Protein AF-A0A969USH2-F1 (afdb_monomer_lite)

pLDDT: mean 85.26, std 11.64, range [51.53, 95.81]

Foldseek 3Di:
DPPVPDDDDDQADPVDPQHGVVLVVVLVVVVVPHPPVVSVVVSVVVVVVSVVVVD

Secondary structure (DSSP, 8-state):
--TTS-----SB-SSSTT-BHHHHHHHHHHHHHS-HHHHHHHHHHHHHHHHHHT-

Structure (mmCIF, N/CA/C/O backbone):
data_AF-A0A969USH2-F1
#
_entry.id   AF-A0A969USH2-F1
#
loop_
_atom_site.group_PDB
_atom_site.id
_atom_site.type_symbol
_atom_site.label_atom_id
_atom_site.label_alt_id
_atom_site.label_comp_id
_atom_site.label_asym_id
_atom_site.label_entity_id
_atom_site.label_seq_id
_atom_site.pdbx_PDB_ins_code
_atom_site.Cartn_x
_atom_site.Cartn_y
_atom_site.Cartn_z
_atom_site.occupancy
_atom_site.B_iso_or_equiv
_atom_site.auth_seq_id
_atom_site.auth_comp_id
_atom_site.auth_asym_id
_atom_site.auth_atom_id
_atom_site.pdbx_PDB_model_num
ATOM 1 N N . MET A 1 1 ? 8.931 -13.117 -14.958 1.00 51.53 1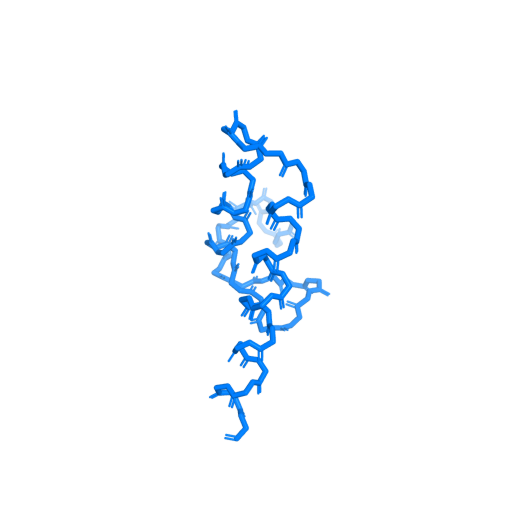 MET A N 1
ATOM 2 C CA . MET A 1 1 ? 9.516 -12.906 -16.295 1.00 51.53 1 MET A CA 1
ATOM 3 C C . MET A 1 1 ? 8.635 -13.681 -17.249 1.00 51.53 1 MET A C 1
ATOM 5 O O . MET A 1 1 ? 8.493 -14.884 -17.045 1.00 51.53 1 MET A O 1
ATOM 9 N N . GLN A 1 2 ? 7.935 -13.000 -18.155 1.00 59.88 2 GLN A N 1
ATOM 10 C CA . GLN A 1 2 ? 7.179 -13.7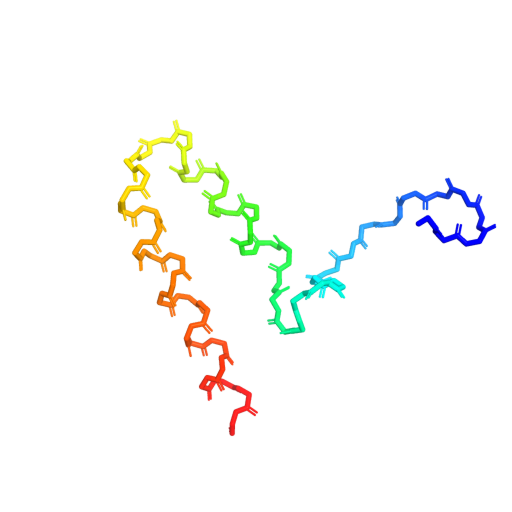12 -19.185 1.00 59.88 2 GLN A CA 1
ATOM 11 C C . GLN A 1 2 ? 8.162 -14.455 -20.103 1.00 59.88 2 GLN A C 1
ATOM 13 O O . GLN A 1 2 ? 9.373 -14.220 -20.051 1.00 59.88 2 GLN A O 1
ATOM 18 N N . ALA A 1 3 ? 7.660 -15.427 -20.866 1.00 62.59 3 ALA A N 1
ATOM 19 C CA . ALA A 1 3 ? 8.480 -16.395 -21.602 1.00 62.59 3 ALA A CA 1
ATOM 20 C C . ALA A 1 3 ? 9.430 -15.764 -22.645 1.00 62.59 3 ALA A C 1
ATOM 22 O O . ALA A 1 3 ? 10.365 -16.421 -23.095 1.00 62.59 3 ALA A O 1
ATOM 23 N N . ASP A 1 4 ? 9.205 -14.502 -23.003 1.00 71.62 4 ASP A N 1
ATOM 24 C CA . ASP A 1 4 ? 9.985 -13.690 -23.941 1.00 71.62 4 ASP A CA 1
ATOM 25 C C . ASP A 1 4 ? 11.116 -12.879 -23.283 1.00 71.62 4 ASP A C 1
ATOM 27 O O . ASP A 1 4 ? 11.955 -12.294 -23.966 1.00 71.62 4 ASP A O 1
ATOM 31 N N . GLY A 1 5 ? 11.175 -12.871 -21.953 1.00 72.88 5 GLY A N 1
ATOM 32 C CA . GLY A 1 5 ? 12.188 -12.163 -21.190 1.00 72.88 5 GLY A CA 1
ATOM 33 C C . GLY A 1 5 ? 11.949 -10.667 -21.007 1.00 72.88 5 GLY A C 1
ATOM 34 O O . GLY A 1 5 ? 12.823 -9.987 -20.463 1.00 72.88 5 GLY A O 1
ATOM 35 N N . THR A 1 6 ? 10.779 -10.156 -21.387 1.00 70.69 6 THR A N 1
ATOM 36 C CA . THR A 1 6 ? 10.406 -8.755 -21.175 1.00 70.69 6 THR A CA 1
ATOM 37 C C . THR A 1 6 ? 9.598 -8.552 -19.895 1.00 70.69 6 THR A C 1
ATOM 39 O O . THR A 1 6 ? 8.869 -9.428 -19.418 1.00 70.69 6 THR A O 1
ATOM 42 N N . TYR A 1 7 ? 9.782 -7.379 -19.287 1.00 69.00 7 TYR A N 1
ATOM 43 C CA . TYR A 1 7 ? 8.925 -6.897 -18.211 1.00 69.00 7 TYR A CA 1
ATOM 44 C C . TYR A 1 7 ? 7.757 -6.158 -18.849 1.00 69.00 7 TYR A C 1
ATOM 46 O O . TYR A 1 7 ? 7.922 -5.039 -19.328 1.00 69.00 7 TYR A O 1
ATOM 54 N N . GLU A 1 8 ? 6.594 -6.795 -18.873 1.00 72.00 8 GLU A N 1
ATOM 55 C CA . GLU A 1 8 ? 5.353 -6.096 -19.184 1.00 72.00 8 GLU A CA 1
ATOM 56 C C . GLU A 1 8 ? 4.809 -5.427 -17.926 1.00 72.00 8 GLU A C 1
ATOM 58 O O . GLU A 1 8 ? 4.875 -5.983 -16.823 1.00 72.00 8 GLU A O 1
ATOM 63 N N . GLN A 1 9 ? 4.282 -4.219 -18.103 1.00 77.06 9 GLN A N 1
ATOM 64 C CA . GLN A 1 9 ? 3.560 -3.528 -17.052 1.00 77.06 9 GLN A CA 1
ATOM 65 C C . GLN A 1 9 ? 2.259 -4.292 -16.789 1.00 77.06 9 GLN A C 1
ATOM 67 O O . GLN A 1 9 ? 1.522 -4.610 -17.719 1.00 77.06 9 GLN A O 1
ATOM 72 N N . VAL A 1 10 ? 2.004 -4.619 -15.527 1.00 85.19 10 VAL A N 1
ATOM 73 C CA . VAL A 1 10 ? 0.772 -5.288 -15.102 1.00 85.19 10 VAL A CA 1
ATOM 74 C C . VAL A 1 10 ? -0.124 -4.282 -14.396 1.00 85.19 10 VAL A C 1
ATOM 76 O O . VAL A 1 10 ? 0.360 -3.441 -13.641 1.00 85.19 10 VAL A O 1
ATOM 79 N N . GLU A 1 11 ? -1.426 -4.359 -14.653 1.00 89.94 11 GLU A N 1
ATOM 80 C CA . GLU A 1 11 ? -2.405 -3.456 -14.035 1.00 89.94 11 GLU A CA 1
ATOM 81 C C . GLU A 1 11 ? -2.734 -3.875 -12.595 1.00 89.94 11 GLU A C 1
ATOM 83 O O . GLU A 1 11 ? -3.001 -3.028 -11.742 1.00 89.94 11 GLU A O 1
ATOM 88 N N . GLU A 1 12 ? -2.629 -5.171 -12.298 1.00 91.25 12 GLU A N 1
ATOM 89 C CA . GLU A 1 12 ? -2.906 -5.755 -10.987 1.00 91.25 12 GLU A CA 1
ATOM 90 C C . GLU A 1 12 ? -1.736 -6.598 -10.472 1.00 91.25 12 GLU A C 1
ATOM 92 O O . GLU A 1 12 ? -0.934 -7.158 -11.226 1.00 91.25 12 GLU A O 1
ATOM 97 N N . SER A 1 13 ? -1.638 -6.694 -9.149 1.00 88.31 13 SER A N 1
ATOM 98 C CA . SER A 1 13 ? -0.620 -7.487 -8.481 1.00 88.31 13 SER A CA 1
ATOM 99 C C . SER A 1 13 ? -0.849 -8.980 -8.688 1.00 88.31 13 SER A C 1
ATOM 101 O O . SER A 1 13 ? -1.868 -9.548 -8.307 1.00 88.31 13 SER A O 1
ATOM 103 N N . ILE A 1 14 ? 0.182 -9.649 -9.198 1.00 87.31 14 ILE A N 1
ATOM 104 C CA . ILE A 1 14 ? 0.223 -11.113 -9.295 1.00 87.31 14 ILE A CA 1
ATOM 105 C C . ILE A 1 14 ? 0.351 -11.799 -7.925 1.00 87.31 14 ILE A C 1
ATOM 107 O O . ILE A 1 14 ? 0.088 -12.992 -7.808 1.00 87.31 14 ILE A O 1
ATOM 111 N N . ALA A 1 15 ? 0.807 -11.070 -6.901 1.00 86.75 15 ALA A N 1
ATOM 112 C CA . ALA A 1 15 ? 1.025 -11.601 -5.555 1.00 86.75 15 ALA A CA 1
ATOM 113 C C . ALA A 1 15 ? -0.167 -11.339 -4.623 1.00 86.75 15 ALA A C 1
ATOM 115 O O . ALA A 1 15 ? -0.389 -12.098 -3.682 1.00 86.75 15 ALA A O 1
ATOM 116 N N . LEU A 1 16 ? -0.915 -10.264 -4.876 1.00 85.25 16 LEU A N 1
ATOM 117 C CA . LEU A 1 16 ? -2.072 -9.840 -4.096 1.00 85.25 16 LEU A CA 1
ATOM 118 C C . LEU A 1 16 ? -3.239 -9.624 -5.054 1.00 85.25 16 LEU A C 1
ATOM 120 O O . LEU A 1 16 ? -3.346 -8.576 -5.687 1.00 85.25 16 LEU A O 1
ATOM 124 N N . LEU A 1 17 ? -4.087 -10.643 -5.167 1.00 85.56 17 LEU A N 1
ATOM 125 C CA . LEU A 1 17 ? -5.219 -10.634 -6.085 1.00 85.56 17 LEU A CA 1
ATOM 126 C C . LEU A 1 17 ? -6.119 -9.415 -5.826 1.00 85.56 17 LEU A C 1
ATOM 128 O O . LEU A 1 17 ? -6.460 -9.136 -4.678 1.00 85.56 17 LEU A O 1
ATOM 132 N N . GLY A 1 18 ? -6.495 -8.704 -6.889 1.00 87.06 18 GLY A N 1
ATOM 133 C CA . GLY A 1 18 ? -7.386 -7.548 -6.808 1.00 87.06 18 GLY A CA 1
ATOM 134 C C . GLY A 1 18 ? -6.729 -6.258 -6.315 1.00 87.06 18 GLY A C 1
ATOM 135 O O . GLY A 1 18 ? -7.433 -5.263 -6.171 1.00 87.06 18 GLY A O 1
ATOM 136 N N . LEU A 1 19 ? -5.410 -6.235 -6.073 1.00 92.19 19 LEU A N 1
ATOM 137 C CA . LEU A 1 19 ? -4.676 -5.003 -5.780 1.00 92.19 19 LEU A CA 1
ATOM 138 C C . LEU A 1 19 ? -4.184 -4.347 -7.084 1.00 92.19 19 LEU A C 1
ATOM 140 O O . LEU A 1 19 ? -3.282 -4.901 -7.720 1.00 92.19 19 LEU A O 1
ATOM 144 N N . PRO A 1 20 ? -4.665 -3.145 -7.449 1.00 94.50 20 PRO A N 1
ATOM 145 C CA . PRO A 1 20 ? -4.135 -2.402 -8.585 1.00 94.50 20 PRO A CA 1
ATOM 146 C C . PRO A 1 20 ? -2.698 -1.938 -8.327 1.00 94.50 20 PRO A C 1
ATOM 148 O O . PRO A 1 20 ? -2.398 -1.390 -7.262 1.00 94.50 20 PRO A O 1
ATOM 151 N N . ILE A 1 21 ? -1.816 -2.081 -9.317 1.00 93.81 21 ILE A N 1
ATOM 152 C CA . ILE A 1 21 ? -0.430 -1.594 -9.222 1.00 93.81 21 ILE A CA 1
ATOM 153 C C . ILE A 1 21 ? -0.388 -0.072 -9.083 1.00 93.81 21 ILE A C 1
ATOM 155 O O . ILE A 1 21 ? 0.388 0.433 -8.278 1.00 93.81 21 ILE A O 1
ATOM 159 N N . ALA A 1 22 ? -1.290 0.648 -9.754 1.00 94.25 22 ALA A N 1
ATOM 160 C CA . ALA A 1 22 ? -1.403 2.102 -9.626 1.00 94.25 22 ALA A CA 1
ATOM 161 C C . ALA A 1 22 ? -1.653 2.557 -8.173 1.00 94.25 22 ALA A C 1
ATOM 163 O O . ALA A 1 22 ? -1.111 3.569 -7.736 1.00 94.25 22 ALA A O 1
ATOM 164 N N . LEU A 1 23 ? -2.424 1.787 -7.391 1.00 95.12 23 LEU A N 1
ATOM 165 C CA . LEU A 1 23 ? -2.677 2.103 -5.982 1.00 95.12 23 LEU A CA 1
ATOM 166 C C . LEU A 1 23 ? -1.419 1.898 -5.121 1.00 95.12 23 LEU A C 1
ATOM 168 O O . LEU A 1 23 ? -1.158 2.667 -4.195 1.00 95.12 23 LEU A O 1
ATOM 172 N N . LEU A 1 24 ? -0.624 0.870 -5.428 1.00 93.56 24 LEU A N 1
ATOM 173 C CA . LEU A 1 24 ? 0.669 0.648 -4.782 1.00 93.56 24 LEU A CA 1
ATOM 174 C C . LEU A 1 24 ? 1.670 1.759 -5.137 1.00 93.56 24 LEU A C 1
ATOM 176 O O . LEU A 1 24 ? 2.375 2.246 -4.256 1.00 93.56 24 LEU A O 1
ATOM 180 N N . GLU A 1 25 ? 1.723 2.175 -6.402 1.00 94.31 25 GLU A N 1
ATOM 181 C CA . GLU A 1 25 ? 2.567 3.285 -6.859 1.00 94.31 25 GLU A CA 1
ATOM 182 C C . GLU A 1 25 ? 2.208 4.593 -6.144 1.00 94.31 25 GLU A C 1
ATOM 184 O O . GLU A 1 25 ? 3.099 5.308 -5.683 1.00 94.31 25 GLU A O 1
ATOM 189 N N . GLU A 1 26 ? 0.915 4.871 -5.966 1.00 95.00 26 GLU A N 1
ATOM 190 C CA . GLU A 1 26 ? 0.445 6.028 -5.205 1.00 95.00 26 GLU A CA 1
ATOM 191 C C . GLU A 1 26 ? 0.883 5.957 -3.734 1.00 95.00 26 GLU A C 1
ATOM 193 O O . GLU A 1 26 ? 1.388 6.943 -3.194 1.00 95.00 26 GLU A O 1
ATOM 198 N N . ALA A 1 27 ? 0.779 4.786 -3.095 1.00 94.19 27 ALA A N 1
ATOM 199 C CA . ALA A 1 27 ? 1.256 4.590 -1.725 1.00 94.19 27 ALA A CA 1
ATOM 200 C C . ALA A 1 27 ? 2.769 4.847 -1.603 1.00 94.19 27 ALA A C 1
ATOM 202 O O . ALA A 1 27 ? 3.219 5.511 -0.667 1.00 94.19 27 ALA A O 1
ATOM 203 N N . LEU A 1 28 ? 3.565 4.362 -2.562 1.00 94.06 28 LEU A N 1
ATOM 204 C CA . LEU A 1 28 ? 5.008 4.616 -2.614 1.00 94.06 28 LEU A CA 1
ATOM 205 C C . LEU A 1 28 ? 5.320 6.107 -2.822 1.00 94.06 28 LEU A C 1
ATOM 207 O O . LEU A 1 28 ? 6.241 6.627 -2.193 1.00 94.06 28 LEU A O 1
ATOM 211 N N . GLY A 1 29 ? 4.535 6.802 -3.650 1.00 94.62 29 GLY A N 1
ATOM 212 C CA . GLY A 1 29 ? 4.620 8.252 -3.828 1.00 94.62 29 GLY A CA 1
ATOM 213 C C . GLY A 1 29 ? 4.337 9.003 -2.528 1.00 94.62 29 GLY A C 1
ATOM 214 O O . GLY A 1 29 ? 5.158 9.806 -2.086 1.00 94.62 29 GLY A O 1
ATOM 215 N N . GLN A 1 30 ? 3.241 8.677 -1.842 1.00 93.75 30 GLN A N 1
ATOM 216 C CA . GLN A 1 30 ? 2.891 9.311 -0.570 1.00 93.75 30 GLN A CA 1
ATOM 217 C C . GLN A 1 30 ? 3.925 9.039 0.536 1.00 93.75 30 GLN A C 1
ATOM 219 O O . GLN A 1 30 ? 4.150 9.909 1.377 1.00 93.75 30 GLN A O 1
ATOM 224 N N . LEU A 1 31 ? 4.603 7.881 0.538 1.00 91.12 31 LEU A N 1
ATOM 225 C CA . LEU A 1 31 ? 5.709 7.608 1.473 1.00 91.12 31 LEU A CA 1
ATOM 226 C C . LEU A 1 31 ? 6.875 8.594 1.322 1.00 91.12 31 LEU A C 1
ATOM 228 O O . LEU A 1 31 ? 7.595 8.825 2.291 1.00 91.12 31 LEU A O 1
ATOM 232 N N . SER A 1 32 ? 7.064 9.172 0.134 1.00 84.06 32 SER A N 1
ATOM 233 C CA . SER A 1 32 ? 8.116 10.165 -0.1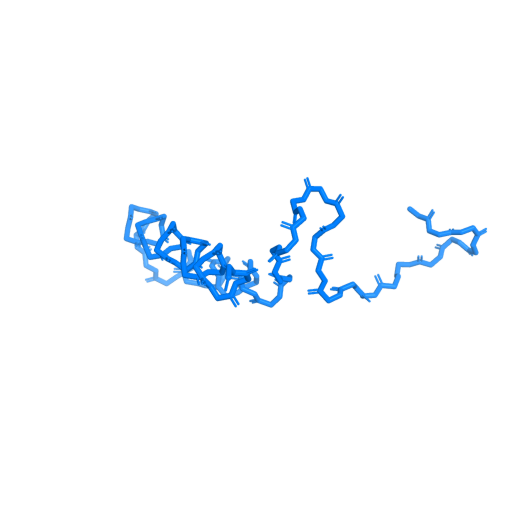04 1.00 84.06 32 SER A CA 1
ATOM 234 C C . SER A 1 32 ? 7.780 11.563 0.435 1.00 84.06 32 SER A C 1
ATOM 236 O O . SER A 1 32 ? 8.685 12.377 0.613 1.00 84.06 32 SER A O 1
ATOM 238 N N . GLU A 1 33 ? 6.506 11.826 0.747 1.00 83.62 33 GLU A N 1
ATOM 239 C CA . GLU A 1 33 ? 6.002 13.147 1.152 1.00 83.62 33 GLU A CA 1
ATOM 240 C C . GLU A 1 33 ? 5.413 13.173 2.576 1.00 83.62 33 GLU A C 1
ATOM 242 O O . GLU A 1 33 ? 5.398 14.219 3.229 1.00 83.62 33 GLU A O 1
ATOM 247 N N . GLY A 1 34 ? 4.920 12.035 3.072 1.00 82.38 34 GLY A N 1
ATOM 248 C CA . GLY A 1 34 ? 4.204 11.906 4.340 1.00 82.38 34 GLY A CA 1
ATOM 249 C C . GLY A 1 34 ? 4.956 11.128 5.422 1.00 82.38 34 GLY A C 1
ATOM 250 O O . GLY A 1 34 ? 6.146 10.841 5.335 1.00 82.38 34 GLY A O 1
ATOM 251 N N . THR A 1 35 ? 4.236 10.763 6.487 1.00 86.81 35 THR A N 1
ATOM 252 C CA . THR A 1 35 ? 4.748 9.842 7.510 1.00 86.81 35 THR A CA 1
ATOM 253 C C . THR A 1 35 ? 4.308 8.416 7.198 1.00 86.81 35 THR A C 1
ATOM 255 O O . THR A 1 35 ? 3.158 8.182 6.824 1.00 86.81 35 THR A O 1
ATOM 258 N N . ASN A 1 36 ? 5.192 7.442 7.431 1.00 89.44 36 ASN A N 1
ATOM 259 C CA . ASN A 1 36 ? 4.907 6.023 7.179 1.00 89.44 36 ASN A CA 1
ATOM 260 C C . ASN A 1 36 ? 3.590 5.546 7.815 1.00 89.44 36 ASN A C 1
ATOM 262 O O . ASN A 1 36 ? 2.883 4.735 7.229 1.00 89.44 36 ASN A O 1
ATOM 266 N N . ILE A 1 37 ? 3.248 6.063 9.002 1.00 92.75 37 ILE A N 1
ATOM 267 C CA . ILE A 1 37 ? 2.017 5.703 9.718 1.00 92.75 37 ILE A CA 1
ATOM 268 C C . ILE A 1 37 ? 0.776 6.191 8.964 1.00 92.75 37 ILE A C 1
ATOM 270 O O . ILE A 1 37 ? -0.171 5.425 8.795 1.00 92.75 37 ILE A O 1
ATOM 274 N N . ASN A 1 38 ? 0.778 7.440 8.492 1.00 93.19 38 ASN A N 1
ATOM 275 C CA . ASN A 1 38 ? -0.371 8.007 7.788 1.00 93.19 38 ASN A CA 1
ATOM 276 C C . ASN A 1 38 ? -0.603 7.296 6.452 1.00 93.19 38 ASN A C 1
ATOM 278 O O . ASN A 1 38 ? -1.742 6.966 6.127 1.00 93.19 38 ASN A O 1
ATOM 282 N N . VAL A 1 39 ? 0.473 7.003 5.719 1.00 95.69 39 VAL A N 1
ATOM 283 C CA . VAL A 1 39 ? 0.381 6.299 4.434 1.00 95.69 39 VAL A CA 1
ATOM 284 C C . VAL A 1 39 ? -0.092 4.861 4.624 1.00 95.69 39 VAL A C 1
ATOM 286 O O . VAL A 1 39 ? -0.967 4.406 3.895 1.00 95.69 39 VAL A O 1
ATOM 289 N N . ALA A 1 40 ? 0.407 4.158 5.646 1.00 94.31 40 ALA A N 1
ATOM 290 C CA . ALA A 1 40 ? -0.055 2.808 5.966 1.00 94.31 40 ALA A CA 1
ATOM 291 C C . ALA A 1 40 ? -1.548 2.774 6.336 1.00 94.31 40 ALA A C 1
ATOM 293 O O . ALA A 1 40 ? -2.268 1.873 5.908 1.00 94.31 40 ALA A O 1
ATOM 294 N N . LEU A 1 41 ? -2.02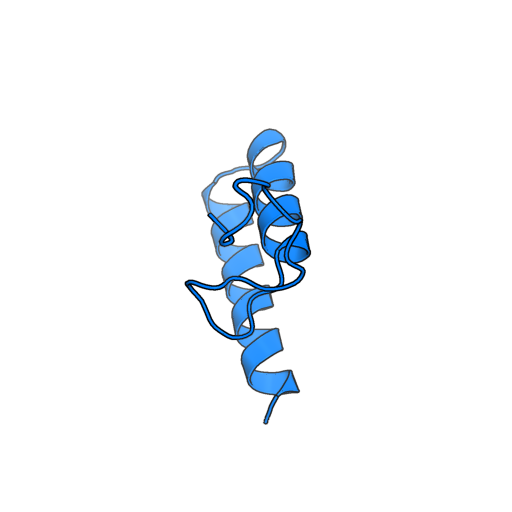0 3.762 7.105 1.00 95.81 41 LEU A N 1
ATOM 295 C CA . LEU A 1 41 ? -3.430 3.881 7.478 1.00 95.81 41 LEU A CA 1
ATOM 296 C C . LEU A 1 41 ? -4.325 4.198 6.273 1.00 95.81 41 LEU A C 1
ATOM 298 O O . LEU A 1 41 ? -5.42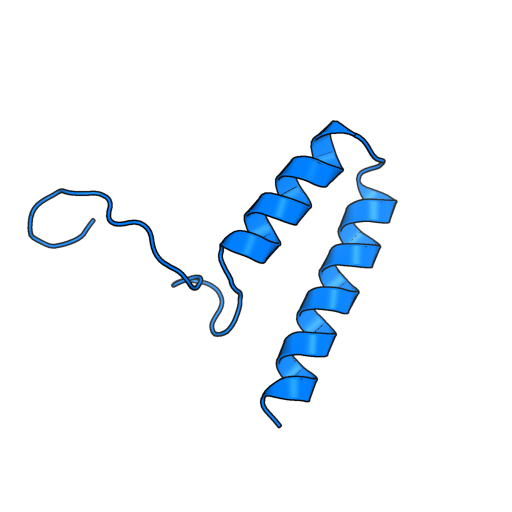5 3.662 6.170 1.00 95.81 41 LEU A O 1
ATOM 302 N N . TRP A 1 42 ? -3.887 5.079 5.375 1.00 95.81 42 TRP A N 1
ATOM 303 C CA . TRP A 1 42 ? -4.616 5.374 4.143 1.00 95.81 42 TRP A CA 1
ATOM 304 C C . TRP A 1 42 ? -4.664 4.149 3.222 1.00 95.81 42 TRP A C 1
ATOM 306 O O . TRP A 1 42 ? -5.737 3.753 2.772 1.00 95.81 42 TRP A O 1
ATOM 316 N N . PHE A 1 43 ? -3.525 3.489 3.005 1.00 95.62 43 PHE A N 1
ATOM 317 C CA . PHE A 1 43 ? -3.429 2.355 2.091 1.00 95.62 43 PHE A CA 1
ATOM 318 C C . PHE A 1 43 ? -4.290 1.169 2.550 1.00 95.62 43 PHE A C 1
ATOM 320 O O . PHE A 1 43 ? -4.943 0.532 1.726 1.00 95.62 43 PHE A O 1
ATOM 327 N N . SER A 1 44 ? -4.385 0.913 3.861 1.00 94.12 44 SER A N 1
ATOM 328 C CA . SER A 1 44 ? -5.265 -0.138 4.389 1.00 94.12 44 SER A CA 1
ATOM 329 C C . SER A 1 44 ? -6.753 0.140 4.144 1.00 94.12 44 SER A C 1
ATOM 331 O O . SER A 1 44 ? -7.499 -0.790 3.841 1.00 94.12 44 SER A O 1
ATOM 333 N N . GLN A 1 45 ? -7.186 1.405 4.207 1.00 94.62 45 GLN A N 1
ATOM 334 C CA . GLN A 1 45 ? -8.557 1.795 3.854 1.00 94.62 45 GLN A CA 1
ATOM 335 C C . GLN A 1 45 ? -8.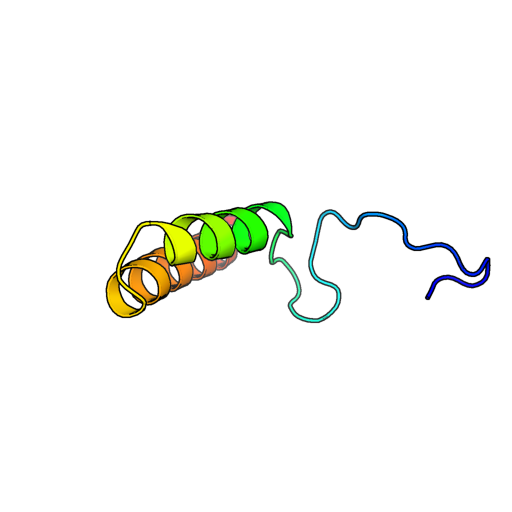829 1.589 2.364 1.00 94.62 45 GLN A C 1
ATOM 337 O O . GLN A 1 45 ? -9.884 1.078 1.998 1.00 94.62 45 GLN A O 1
ATOM 342 N N . GLN A 1 46 ? -7.869 1.935 1.504 1.00 94.81 46 GLN A N 1
ATOM 343 C CA . GLN A 1 46 ? -8.004 1.719 0.065 1.00 94.81 46 GLN A CA 1
ATOM 344 C C . GLN A 1 46 ? -8.138 0.230 -0.272 1.00 94.81 46 GLN A C 1
ATOM 346 O O . GLN A 1 46 ? -9.006 -0.131 -1.061 1.00 94.81 46 GLN A O 1
ATOM 351 N N . ILE A 1 47 ? -7.352 -0.637 0.375 1.00 92.81 47 ILE A N 1
ATOM 352 C CA . ILE A 1 47 ? -7.469 -2.093 0.214 1.00 92.81 47 ILE A CA 1
ATOM 353 C C . ILE A 1 47 ? -8.851 -2.592 0.661 1.00 92.81 47 ILE A C 1
ATOM 355 O O . ILE A 1 47 ? -9.501 -3.321 -0.081 1.00 92.81 47 ILE A O 1
ATOM 359 N N . ALA A 1 48 ? -9.346 -2.159 1.824 1.00 91.31 48 ALA A N 1
ATOM 360 C CA . ALA A 1 48 ? -10.671 -2.562 2.309 1.00 91.31 48 ALA A CA 1
ATOM 361 C C . ALA A 1 48 ? -11.817 -2.113 1.374 1.00 91.31 48 ALA A C 1
ATOM 363 O O . ALA A 1 48 ? -12.812 -2.823 1.193 1.00 91.31 48 ALA A O 1
ATOM 364 N N . ASN A 1 49 ? -11.675 -0.946 0.739 1.00 90.00 49 ASN A N 1
ATOM 365 C CA . ASN A 1 49 ? -12.643 -0.451 -0.241 1.00 90.00 49 ASN A CA 1
ATOM 366 C C . ASN A 1 49 ? -12.680 -1.319 -1.511 1.00 90.00 49 ASN A C 1
ATOM 368 O O . ASN A 1 49 ? -13.754 -1.487 -2.089 1.00 90.00 49 ASN A O 1
ATOM 372 N N . LEU A 1 50 ? -11.545 -1.896 -1.926 1.00 88.31 50 LEU A N 1
ATOM 373 C CA . LEU A 1 50 ? -11.488 -2.829 -3.057 1.00 88.31 50 LEU A CA 1
ATOM 374 C C . LEU A 1 50 ? -12.258 -4.120 -2.758 1.00 88.31 50 LEU A C 1
ATOM 376 O O . LEU A 1 50 ? -13.057 -4.549 -3.585 1.00 88.31 50 LEU A O 1
ATOM 380 N N . GLU A 1 51 ? -12.090 -4.696 -1.563 1.00 79.31 51 GLU A N 1
ATOM 381 C CA . GLU A 1 51 ? -12.829 -5.903 -1.151 1.00 79.31 51 GLU A CA 1
ATOM 382 C C . GLU A 1 51 ? -14.346 -5.665 -1.126 1.00 79.31 51 GLU A C 1
ATOM 384 O O . GLU A 1 51 ? -15.134 -6.515 -1.544 1.00 79.31 51 GLU A O 1
ATOM 389 N N . THR A 1 52 ? -14.762 -4.472 -0.695 1.00 77.00 52 THR A N 1
ATOM 390 C CA . THR A 1 52 ? -16.182 -4.094 -0.656 1.00 77.00 52 THR A CA 1
ATOM 391 C C . THR A 1 52 ? -16.759 -3.881 -2.059 1.00 77.00 52 THR A C 1
ATOM 393 O O . THR A 1 52 ? -17.905 -4.239 -2.308 1.00 77.00 52 THR A O 1
ATOM 396 N N . ALA A 1 53 ? -15.984 -3.315 -2.988 1.00 69.31 53 ALA A N 1
ATOM 397 C CA . ALA A 1 53 ? -16.423 -3.061 -4.363 1.00 69.31 53 ALA A CA 1
ATOM 398 C C . ALA A 1 53 ? -16.533 -4.333 -5.227 1.00 69.31 53 ALA A C 1
ATOM 400 O O . ALA A 1 53 ? -17.188 -4.300 -6.268 1.00 69.31 53 ALA A O 1
ATOM 401 N N . GLN A 1 54 ? -15.898 -5.433 -4.815 1.00 58.56 54 GLN A N 1
ATOM 402 C CA . GLN A 1 54 ? -15.967 -6.732 -5.495 1.00 58.56 54 GLN A CA 1
ATOM 403 C C . GLN A 1 54 ? -17.042 -7.682 -4.926 1.00 58.56 54 GLN A C 1
ATOM 405 O O . GLN A 1 54 ? -17.172 -8.804 -5.420 1.00 58.56 54 GLN A O 1
ATOM 410 N N . SER A 1 55 ? -17.791 -7.250 -3.901 1.00 55.09 55 SER A N 1
ATOM 411 C CA . SER A 1 55 ? -18.842 -8.027 -3.216 1.00 55.09 55 SER A CA 1
ATOM 412 C C . SER A 1 55 ? -20.239 -7.856 -3.818 1.00 55.09 55 SER A C 1
ATOM 414 O O . SER A 1 55 ? -20.535 -6.768 -4.361 1.00 55.09 55 SER A O 1
#

Sequence (55 aa):
MQADGTYEQVEESIALLGLPIALLEEALGQLSEGTNINVALWFSQQIANLETAQS

Radius of gyration: 13.53 Å; chains: 1; bounding box: 31×30×34 Å